Protein AF-A0A6J6WLJ6-F1 (afdb_monomer_lite)

InterPro domains:
  IPR012674 Calycin [G3DSA:2.40.128.20] (1-78)
  IPR012674 Calycin [SSF50814] (2-77)
  IPR014878 THAP4-like, heme-binding domain [PF08768] (1-77)

pLDDT: mean 97.19, std 2.79, range [76.44, 98.75]

Foldseek 3Di:
DWDWDDDPQQKIWIWDFDDDVQKTKIKTDDMDHDPRHFDWDIKIKIWGQDPQKIKIWMFTDTPPRDTGTDDIDIGHDDDD

Organism: NCBI:txid449393

Secondary structure (DSSP, 8-state):
-EEEEEETTTEEEEEEEEEETTEEEEEEEEEEE-TTSPPEEEEEEEEEEETTEEEEEEEEEETT--SEEEEEEEEPPP--

Sequence (80 aa):
MEVVISHNTGISEGWVGQFDGPKIQLVMDQGYSAPSAKIVTAGVRLYGLVAGELFFAYDMAAEGQELQAHIWSSLERQSD

Radius of gyration: 13.82 Å; chains: 1; bounding box: 32×30×35 Å

Structure (mmCIF, N/CA/C/O backbone):
data_AF-A0A6J6WLJ6-F1
#
_entry.id   AF-A0A6J6WLJ6-F1
#
loop_
_atom_site.group_PDB
_atom_site.id
_atom_site.type_symbol
_atom_site.label_atom_id
_atom_site.label_alt_id
_atom_site.label_comp_id
_atom_site.label_asym_id
_atom_site.label_entity_id
_atom_site.label_seq_id
_atom_site.pdbx_PDB_ins_code
_atom_site.Cartn_x
_atom_site.Cartn_y
_atom_site.Cartn_z
_atom_site.occupancy
_atom_site.B_iso_or_equiv
_atom_site.auth_seq_id
_atom_site.auth_comp_id
_atom_site.auth_asym_id
_atom_site.auth_atom_id
_atom_site.pdbx_PDB_model_num
ATOM 1 N N . MET A 1 1 ? -13.955 0.458 -2.882 1.00 96.50 1 MET A N 1
ATOM 2 C CA . MET A 1 1 ? -13.278 1.732 -2.563 1.00 96.50 1 MET A CA 1
ATOM 3 C C . MET A 1 1 ? -11.999 1.788 -3.361 1.00 96.50 1 MET A C 1
ATOM 5 O O . MET A 1 1 ? -11.372 0.752 -3.551 1.00 96.50 1 MET A O 1
ATOM 9 N N . GLU A 1 2 ? -11.648 2.984 -3.809 1.00 98.12 2 GLU A N 1
ATOM 10 C CA . GLU A 1 2 ? -10.491 3.245 -4.655 1.00 98.12 2 GLU A CA 1
ATOM 11 C C . GLU A 1 2 ? -9.656 4.347 -4.001 1.00 98.12 2 GLU A C 1
ATOM 13 O O . GLU A 1 2 ? -10.215 5.273 -3.407 1.00 98.12 2 GLU A O 1
ATOM 18 N N . VAL A 1 3 ? -8.331 4.226 -4.060 1.00 98.31 3 VAL A N 1
ATOM 19 C CA . VAL A 1 3 ? -7.398 5.200 -3.477 1.00 98.31 3 VAL A CA 1
ATOM 20 C C . VAL A 1 3 ? -6.278 5.467 -4.471 1.00 98.31 3 VAL A C 1
ATOM 22 O O . VAL A 1 3 ? -5.732 4.535 -5.056 1.00 98.31 3 VAL A O 1
ATOM 25 N N . VAL A 1 4 ? -5.913 6.737 -4.636 1.00 98.06 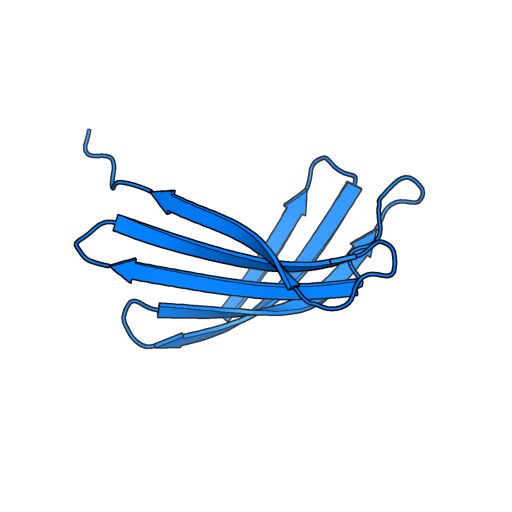4 VAL A N 1
ATOM 26 C CA . VAL A 1 4 ? -4.747 7.149 -5.423 1.00 98.06 4 VAL A CA 1
ATOM 27 C C . VAL A 1 4 ? -3.745 7.808 -4.487 1.00 98.06 4 VAL A C 1
ATOM 29 O O . VAL A 1 4 ? -4.1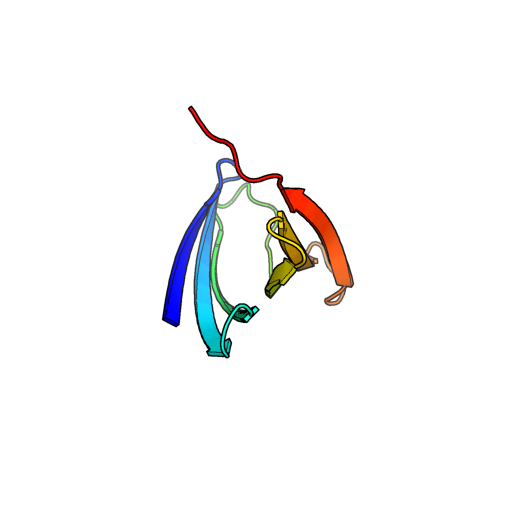01 8.714 -3.733 1.00 98.06 4 VAL A O 1
ATOM 32 N N . ILE A 1 5 ? -2.499 7.340 -4.520 1.00 97.69 5 ILE A N 1
ATOM 33 C CA . ILE A 1 5 ? -1.407 7.848 -3.685 1.00 97.69 5 ILE A CA 1
ATOM 34 C C . ILE A 1 5 ? -0.237 8.218 -4.589 1.00 97.69 5 ILE A C 1
ATOM 36 O O . ILE A 1 5 ? 0.192 7.413 -5.410 1.00 97.69 5 ILE A O 1
ATOM 40 N N . SER A 1 6 ? 0.307 9.418 -4.409 1.00 97.75 6 SER A N 1
ATOM 41 C CA . SER A 1 6 ? 1.553 9.839 -5.049 1.00 97.75 6 SER A CA 1
ATOM 42 C C . SER A 1 6 ? 2.653 9.953 -4.004 1.00 97.75 6 SER A C 1
ATOM 44 O O . SER A 1 6 ? 2.470 10.578 -2.959 1.00 97.75 6 SER A O 1
ATOM 46 N N . HIS A 1 7 ? 3.806 9.363 -4.301 1.00 97.06 7 HIS A N 1
ATOM 47 C CA . HIS A 1 7 ? 4.983 9.356 -3.442 1.00 97.06 7 HIS A CA 1
ATOM 48 C C . HIS A 1 7 ? 6.037 10.319 -3.974 1.00 97.06 7 HIS A C 1
ATOM 50 O O . HIS A 1 7 ? 6.266 10.423 -5.182 1.00 97.06 7 HIS A O 1
ATOM 56 N N . ASN A 1 8 ? 6.756 10.971 -3.063 1.00 97.25 8 ASN A N 1
ATOM 57 C CA . ASN A 1 8 ? 7.896 11.830 -3.399 1.00 97.25 8 ASN A CA 1
ATOM 58 C C . ASN A 1 8 ? 9.074 11.065 -4.042 1.00 97.25 8 ASN A C 1
ATOM 60 O O . ASN A 1 8 ? 9.997 11.688 -4.557 1.00 97.25 8 ASN A O 1
ATOM 64 N N . THR A 1 9 ? 9.038 9.731 -4.043 1.00 96.69 9 THR A N 1
ATOM 65 C CA . THR A 1 9 ? 10.007 8.838 -4.696 1.00 96.69 9 THR A CA 1
ATOM 66 C C . THR A 1 9 ? 9.772 8.666 -6.202 1.00 96.69 9 THR A C 1
ATOM 68 O O . THR A 1 9 ? 10.501 7.918 -6.851 1.00 96.69 9 THR A O 1
ATOM 71 N N . GLY A 1 10 ? 8.783 9.360 -6.779 1.00 97.50 10 GLY A N 1
ATOM 72 C CA . GLY A 1 10 ? 8.485 9.306 -8.215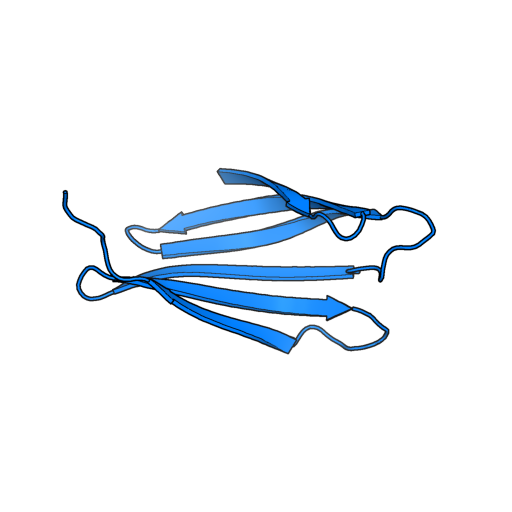 1.00 97.50 10 GLY A CA 1
ATOM 73 C C . GLY A 1 10 ? 7.559 8.156 -8.613 1.00 97.50 10 GLY A C 1
ATOM 74 O O . GLY A 1 10 ? 7.606 7.704 -9.757 1.00 97.50 10 GLY A O 1
ATOM 75 N N . ILE A 1 11 ? 6.727 7.686 -7.681 1.00 97.94 11 ILE A N 1
ATOM 76 C CA . ILE A 1 11 ? 5.738 6.623 -7.894 1.00 97.94 11 ILE A CA 1
ATOM 77 C C . ILE A 1 11 ? 4.342 7.205 -7.670 1.00 97.94 11 ILE A C 1
ATOM 79 O O . ILE A 1 11 ? 4.135 7.999 -6.754 1.00 97.94 11 ILE A O 1
ATOM 83 N N . SER A 1 12 ? 3.372 6.829 -8.498 1.00 97.88 12 SER A N 1
ATOM 84 C CA . SER A 1 12 ? 1.948 7.032 -8.206 1.00 97.88 12 SER A CA 1
ATOM 85 C C . SER A 1 12 ? 1.212 5.712 -8.329 1.00 97.88 12 SER A C 1
ATOM 87 O O . SER A 1 12 ? 1.459 4.960 -9.264 1.00 97.88 12 SER A O 1
ATOM 89 N N . GLU A 1 13 ? 0.335 5.422 -7.382 1.00 98.12 13 GLU A N 1
ATOM 90 C CA . GLU A 1 13 ? -0.251 4.101 -7.177 1.00 98.12 13 GLU A CA 1
ATOM 91 C C . GLU A 1 13 ? -1.771 4.220 -7.081 1.00 98.12 13 GLU A C 1
ATOM 93 O O . GLU A 1 13 ? -2.290 5.014 -6.292 1.00 98.12 13 GLU A O 1
ATOM 98 N N . GLY A 1 14 ? -2.469 3.419 -7.877 1.00 98.44 14 GLY A N 1
ATOM 99 C CA . GLY A 1 14 ? -3.895 3.154 -7.778 1.00 98.44 14 GLY A CA 1
ATOM 100 C C . GLY A 1 14 ? -4.144 1.879 -6.978 1.00 98.44 14 GLY A C 1
ATOM 101 O O . GLY A 1 14 ? -3.502 0.849 -7.194 1.00 98.44 14 GLY A O 1
ATOM 102 N N . TRP A 1 15 ? -5.090 1.961 -6.052 1.00 98.62 15 TRP A N 1
ATOM 103 C CA . TRP A 1 15 ? -5.451 0.899 -5.123 1.00 98.62 15 TRP A CA 1
ATOM 104 C C . TRP A 1 15 ? -6.944 0.626 -5.201 1.00 98.62 15 TRP A C 1
ATOM 106 O O . TRP A 1 15 ? -7.741 1.566 -5.215 1.00 98.62 15 TRP A O 1
ATOM 116 N N . VAL A 1 16 ? -7.324 -0.648 -5.157 1.00 98.69 16 VAL A N 1
ATOM 117 C CA . VAL A 1 16 ? -8.725 -1.081 -5.149 1.00 98.69 16 VAL A CA 1
ATOM 118 C C . VAL A 1 16 ? -8.951 -2.048 -3.997 1.00 98.69 16 VAL A C 1
ATOM 120 O O . VAL A 1 16 ? -8.106 -2.881 -3.669 1.00 98.69 16 VAL A O 1
ATOM 123 N N . GLY A 1 17 ? -10.115 -1.949 -3.364 1.00 98.12 1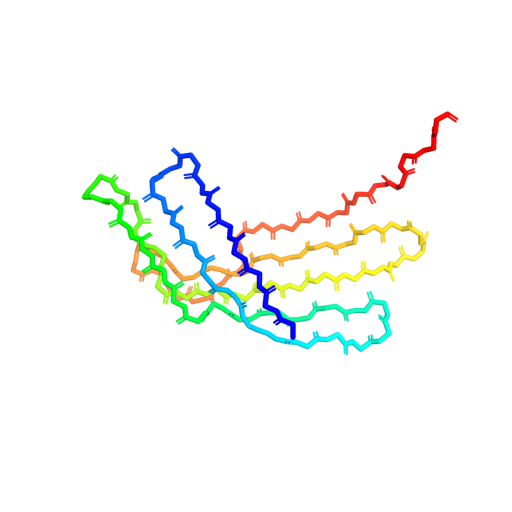7 GLY A N 1
ATOM 124 C CA . GLY A 1 17 ? -10.530 -2.940 -2.385 1.00 98.12 17 GLY A CA 1
ATOM 125 C C . GLY A 1 17 ? -11.841 -2.613 -1.694 1.00 98.12 17 GLY A C 1
ATOM 126 O O . GLY A 1 17 ? -12.707 -1.918 -2.236 1.00 98.12 17 GLY A O 1
ATOM 127 N N . GLN A 1 18 ? -12.002 -3.131 -0.484 1.00 98.06 18 GLN A N 1
ATOM 128 C CA . GLN A 1 18 ? -13.266 -3.122 0.248 1.00 98.06 18 GLN A CA 1
ATOM 129 C C . GLN A 1 18 ? -13.075 -2.705 1.703 1.00 98.06 18 GLN A C 1
ATOM 131 O O . GLN A 1 18 ? -11.987 -2.829 2.270 1.00 98.06 18 GLN A O 1
ATOM 136 N N . PHE A 1 19 ? -14.160 -2.223 2.303 1.00 96.38 19 PHE A N 1
ATOM 137 C CA . PHE A 1 19 ? -14.252 -2.011 3.739 1.00 96.38 19 PHE A CA 1
ATOM 138 C C . PHE A 1 19 ? -15.256 -2.999 4.334 1.00 96.38 19 PHE A C 1
ATOM 140 O O . PHE A 1 19 ? -16.213 -3.403 3.676 1.00 96.38 19 PHE A O 1
ATOM 147 N N . ASP A 1 20 ? -15.016 -3.381 5.578 1.00 96.56 20 ASP A N 1
ATOM 148 C CA . ASP A 1 20 ? -15.837 -4.291 6.367 1.00 96.56 20 ASP A CA 1
ATOM 149 C C . ASP A 1 20 ? -15.797 -3.795 7.817 1.00 96.56 20 ASP A C 1
ATOM 151 O O . ASP A 1 20 ? -14.819 -3.996 8.544 1.00 96.56 20 ASP A O 1
ATOM 155 N N . GLY A 1 21 ? -16.819 -3.020 8.189 1.00 96.00 21 GLY A N 1
ATOM 156 C CA . GLY A 1 21 ? -16.859 -2.295 9.456 1.00 96.00 21 GLY A CA 1
ATOM 157 C C . GLY A 1 21 ? -15.625 -1.392 9.643 1.00 96.00 21 GLY A C 1
ATOM 158 O O . GLY A 1 21 ? -15.382 -0.526 8.802 1.00 96.00 21 GLY A O 1
ATOM 159 N N . PRO A 1 22 ? -14.840 -1.562 10.726 1.00 96.56 22 PRO A N 1
ATOM 160 C CA . PRO A 1 22 ? -13.656 -0.748 11.010 1.00 96.56 22 PRO A CA 1
ATOM 161 C C . PRO A 1 22 ? -12.392 -1.180 10.242 1.00 96.56 22 PRO A C 1
ATOM 163 O O . PRO A 1 22 ? -11.314 -0.664 10.532 1.00 96.56 22 PRO A O 1
ATOM 166 N N . LYS A 1 23 ? -12.487 -2.141 9.314 1.00 98.06 23 LYS A N 1
ATOM 167 C CA . LYS A 1 23 ? -11.359 -2.706 8.559 1.00 98.06 23 LYS A CA 1
ATOM 168 C C . LYS A 1 23 ? -11.441 -2.309 7.086 1.00 98.06 23 LYS A C 1
ATOM 170 O O . LYS A 1 23 ? -12.501 -2.407 6.474 1.00 98.06 23 LYS A O 1
ATOM 175 N N . ILE A 1 24 ? -10.311 -1.940 6.496 1.00 98.62 24 ILE A N 1
ATOM 176 C CA . ILE A 1 24 ? -10.145 -1.682 5.061 1.00 98.62 24 ILE A CA 1
ATOM 177 C C . ILE A 1 24 ? -9.025 -2.576 4.536 1.00 98.62 24 ILE A C 1
ATOM 179 O O . ILE A 1 24 ? -7.941 -2.622 5.115 1.00 98.62 24 ILE A O 1
ATOM 183 N N . GLN A 1 25 ? -9.274 -3.251 3.417 1.00 98.69 25 GLN A N 1
ATOM 184 C CA . GLN A 1 25 ? -8.274 -4.040 2.697 1.00 98.69 25 GLN A CA 1
ATOM 185 C C . GLN A 1 25 ? -8.165 -3.527 1.269 1.00 98.69 25 GLN A C 1
ATOM 187 O O . GLN A 1 25 ? -9.184 -3.396 0.589 1.00 98.69 25 GLN A O 1
ATOM 192 N N . LEU A 1 26 ? -6.941 -3.249 0.827 1.00 98.75 26 LEU A N 1
ATOM 193 C CA . LEU A 1 26 ? -6.630 -2.757 -0.511 1.00 98.75 26 LEU A CA 1
ATOM 194 C C . LEU A 1 26 ? -5.530 -3.608 -1.139 1.00 98.75 26 LEU A C 1
ATOM 196 O O . LEU A 1 26 ? -4.581 -4.006 -0.461 1.00 98.75 26 LEU A O 1
ATOM 200 N N . VAL A 1 27 ? -5.632 -3.812 -2.445 1.00 98.69 27 VAL A N 1
ATOM 201 C CA . VAL A 1 27 ? -4.578 -4.380 -3.288 1.00 98.69 27 VAL A CA 1
ATOM 202 C C . VAL A 1 27 ? -4.199 -3.333 -4.330 1.00 98.69 27 VAL A C 1
ATOM 204 O O . VAL A 1 27 ? -5.048 -2.557 -4.780 1.00 98.69 27 VAL A O 1
ATOM 207 N N . MET A 1 28 ? -2.915 -3.264 -4.663 1.00 98.44 28 MET A N 1
ATOM 208 C CA . MET A 1 28 ? -2.425 -2.404 -5.734 1.00 98.44 28 MET A CA 1
ATOM 209 C C . MET A 1 28 ? -3.008 -2.883 -7.064 1.00 98.44 28 MET A C 1
ATOM 211 O O . MET A 1 28 ? -2.862 -4.052 -7.412 1.00 98.44 28 MET A O 1
ATOM 215 N N . ASP A 1 29 ? -3.660 -1.983 -7.789 1.00 98.06 29 ASP A N 1
ATOM 216 C CA . ASP A 1 29 ? -4.224 -2.267 -9.110 1.00 98.06 29 ASP A CA 1
ATOM 217 C C . ASP A 1 29 ? -3.223 -1.886 -10.205 1.00 98.06 29 ASP A C 1
ATOM 219 O O . ASP A 1 29 ? -2.811 -2.712 -11.017 1.00 98.06 29 ASP A O 1
ATOM 223 N N . GLN A 1 30 ? -2.738 -0.641 -10.167 1.00 96.06 30 GLN A N 1
ATOM 224 C CA . GLN A 1 30 ? -1.761 -0.145 -11.130 1.00 96.06 30 GLN A CA 1
ATOM 225 C C . GLN A 1 30 ? -0.839 0.899 -10.499 1.00 96.06 30 GLN A C 1
ATOM 227 O O . GLN A 1 30 ? -1.258 1.696 -9.665 1.00 96.06 30 GLN A O 1
ATOM 232 N N . GLY A 1 31 ? 0.420 0.936 -10.936 1.00 94.38 31 GLY A N 1
ATOM 233 C CA . GLY A 1 31 ? 1.376 1.977 -10.578 1.00 94.38 31 GLY A CA 1
ATOM 234 C C . GLY A 1 31 ? 2.012 2.621 -11.806 1.00 94.38 31 GLY A C 1
ATOM 235 O O . GLY A 1 31 ? 2.265 1.959 -12.811 1.00 94.38 31 GLY A O 1
ATOM 236 N N . TYR A 1 32 ? 2.303 3.913 -11.706 1.00 96.56 32 TYR A N 1
ATOM 237 C CA . TYR A 1 32 ? 3.257 4.614 -12.556 1.00 96.56 32 TYR A CA 1
ATOM 238 C C . TYR A 1 32 ? 4.581 4.762 -11.801 1.00 96.56 32 TYR A C 1
ATOM 240 O O . TYR A 1 32 ? 4.589 5.113 -10.620 1.00 96.56 32 TYR A O 1
ATOM 248 N N . SER A 1 33 ? 5.703 4.545 -12.487 1.00 97.50 33 SER A N 1
ATOM 249 C CA . SER A 1 33 ? 7.049 4.771 -11.954 1.00 97.50 33 SER A CA 1
ATOM 250 C C . SER A 1 33 ? 7.844 5.660 -12.902 1.00 97.50 33 SER A C 1
ATOM 252 O O . SER A 1 33 ? 7.966 5.367 -14.091 1.00 97.50 33 SER A O 1
ATOM 254 N N . ALA A 1 34 ? 8.397 6.750 -12.373 1.00 97.81 34 ALA A N 1
ATOM 255 C CA . ALA A 1 34 ? 9.354 7.572 -13.099 1.00 97.81 34 ALA A CA 1
ATOM 256 C C . ALA A 1 34 ? 10.650 6.781 -13.390 1.00 97.81 34 ALA A C 1
ATOM 258 O O . ALA A 1 34 ? 10.962 5.840 -12.660 1.00 97.81 34 ALA A O 1
ATOM 259 N N . PRO A 1 35 ? 11.466 7.185 -14.385 1.00 97.19 35 PRO A N 1
ATOM 260 C CA . PRO A 1 35 ? 12.676 6.444 -14.765 1.00 97.19 35 PRO A CA 1
ATOM 261 C C . PRO A 1 35 ? 13.700 6.221 -13.641 1.00 97.19 35 PRO A C 1
ATOM 263 O O . PRO A 1 35 ? 14.484 5.282 -13.707 1.00 97.19 35 PRO A O 1
ATOM 266 N N . SER A 1 36 ? 13.718 7.085 -12.623 1.00 96.62 36 SER A N 1
ATOM 267 C CA . SER A 1 36 ? 14.628 6.990 -11.475 1.00 96.62 36 SER A CA 1
ATOM 268 C C . SER A 1 36 ? 14.040 6.249 -10.268 1.00 96.62 36 SER A C 1
ATOM 270 O O . SER A 1 36 ? 14.713 6.144 -9.244 1.00 96.62 36 SER A O 1
ATOM 272 N N . ALA A 1 37 ? 12.778 5.820 -10.331 1.00 97.44 37 ALA A N 1
ATOM 273 C CA . ALA A 1 37 ? 12.085 5.220 -9.198 1.00 97.44 37 ALA A CA 1
ATOM 274 C C . ALA A 1 37 ? 12.443 3.735 -9.034 1.00 97.44 37 ALA A C 1
ATOM 276 O O . ALA A 1 37 ? 12.689 3.022 -10.006 1.00 97.44 37 ALA A O 1
ATOM 277 N N . LYS A 1 38 ? 12.409 3.261 -7.785 1.00 95.81 38 LYS A N 1
ATOM 278 C CA . LYS A 1 38 ? 12.428 1.828 -7.472 1.00 95.81 38 LYS A CA 1
ATOM 279 C C . LYS A 1 38 ? 11.037 1.263 -7.708 1.00 95.81 38 LYS A C 1
ATOM 281 O O . LYS A 1 38 ? 10.089 1.704 -7.063 1.00 95.81 38 LYS A O 1
ATOM 286 N N . ILE A 1 39 ? 10.906 0.343 -8.654 1.00 94.88 39 ILE A N 1
ATOM 287 C CA . ILE A 1 39 ? 9.593 -0.104 -9.124 1.00 94.88 39 ILE A CA 1
ATOM 288 C C . ILE A 1 39 ? 8.942 -0.997 -8.065 1.00 94.88 39 ILE A C 1
ATOM 290 O O . ILE A 1 39 ? 9.496 -2.026 -7.673 1.00 94.88 39 ILE A O 1
ATOM 294 N N . VAL A 1 40 ? 7.738 -0.606 -7.649 1.00 97.12 40 VAL A N 1
ATOM 295 C CA . VAL A 1 40 ? 6.823 -1.440 -6.865 1.00 97.12 40 VAL A CA 1
ATOM 296 C C . VAL A 1 40 ? 5.958 -2.225 -7.841 1.00 97.12 40 VAL A C 1
ATOM 298 O O . VAL A 1 40 ? 5.330 -1.641 -8.724 1.00 97.12 40 VAL A O 1
ATOM 301 N N . THR A 1 41 ? 5.950 -3.548 -7.711 1.00 96.62 41 THR A N 1
ATOM 302 C CA . THR A 1 41 ? 5.259 -4.452 -8.644 1.00 96.62 41 THR A CA 1
ATOM 303 C C . THR A 1 41 ? 3.959 -5.010 -8.083 1.00 96.62 41 THR A C 1
ATOM 305 O O . THR A 1 41 ? 3.081 -5.382 -8.856 1.00 96.62 41 THR A O 1
ATOM 308 N N . ALA A 1 42 ? 3.821 -5.064 -6.759 1.00 98.12 42 ALA A N 1
ATOM 309 C CA . ALA A 1 42 ? 2.583 -5.420 -6.083 1.00 98.12 42 ALA A CA 1
ATOM 310 C C . ALA A 1 42 ? 2.564 -4.843 -4.669 1.00 98.12 42 ALA A C 1
ATOM 312 O O . ALA A 1 42 ? 3.610 -4.621 -4.052 1.00 98.12 42 ALA A O 1
ATOM 313 N N . GLY A 1 43 ? 1.365 -4.665 -4.127 1.00 98.25 43 GLY A N 1
ATOM 314 C CA . GLY A 1 43 ? 1.200 -4.213 -2.760 1.00 98.25 43 GLY A CA 1
ATOM 315 C C . GLY A 1 43 ? -0.139 -4.612 -2.169 1.00 98.25 43 GLY A C 1
ATOM 316 O O . GLY A 1 43 ? -1.144 -4.690 -2.878 1.00 98.25 43 GLY A O 1
ATOM 317 N N . VAL A 1 44 ? -0.155 -4.821 -0.856 1.00 98.62 44 VAL A N 1
ATOM 318 C CA . VAL A 1 44 ? -1.369 -5.057 -0.068 1.00 98.62 44 VAL A CA 1
ATOM 319 C C . VAL A 1 44 ? -1.347 -4.136 1.137 1.00 98.62 44 VAL A C 1
ATOM 321 O O . VAL A 1 44 ? -0.368 -4.098 1.879 1.00 98.62 44 VAL A O 1
ATOM 324 N N . ARG A 1 45 ? -2.431 -3.390 1.346 1.00 98.62 45 ARG A N 1
ATOM 325 C CA . ARG A 1 45 ? -2.596 -2.524 2.515 1.00 98.62 45 ARG A CA 1
ATOM 326 C C . ARG A 1 45 ? -3.773 -2.997 3.350 1.00 98.62 45 ARG A C 1
ATOM 328 O O . ARG A 1 45 ? -4.866 -3.226 2.831 1.00 98.62 45 ARG A O 1
ATOM 335 N N . LEU A 1 46 ? -3.549 -3.097 4.652 1.00 98.56 46 LEU A N 1
ATOM 336 C CA . LEU A 1 46 ? -4.574 -3.370 5.650 1.00 98.56 46 LEU A CA 1
ATOM 337 C C . LEU A 1 46 ? -4.636 -2.181 6.598 1.00 98.56 46 LEU A C 1
ATOM 339 O O . LEU A 1 46 ? -3.612 -1.771 7.135 1.00 98.56 46 LEU A O 1
ATOM 343 N N . TYR A 1 47 ? -5.836 -1.664 6.825 1.00 98.56 47 TYR A N 1
ATOM 344 C CA . TYR A 1 47 ? -6.110 -0.670 7.854 1.00 98.56 47 TYR A CA 1
ATOM 345 C C . TYR A 1 47 ? -7.202 -1.203 8.775 1.00 98.56 47 TYR A C 1
ATOM 347 O O . TYR A 1 47 ? -8.154 -1.831 8.309 1.00 98.56 47 TYR A O 1
ATOM 355 N N . GLY A 1 48 ? -7.083 -0.952 10.072 1.00 98.38 48 GLY A N 1
ATOM 356 C CA . GLY A 1 48 ? -8.059 -1.393 11.061 1.00 98.38 48 GLY A CA 1
ATOM 357 C C . GLY A 1 48 ? -8.153 -0.426 12.229 1.00 98.38 48 GLY A C 1
ATOM 358 O O . GLY A 1 48 ? -7.133 -0.036 12.789 1.00 98.38 48 GLY A O 1
ATOM 359 N N . LEU A 1 49 ? -9.372 -0.061 12.623 1.00 98.00 49 LEU A N 1
ATOM 360 C CA . LEU A 1 49 ? -9.602 0.605 13.903 1.00 98.00 49 LEU A CA 1
ATOM 361 C C . LEU A 1 49 ? -9.6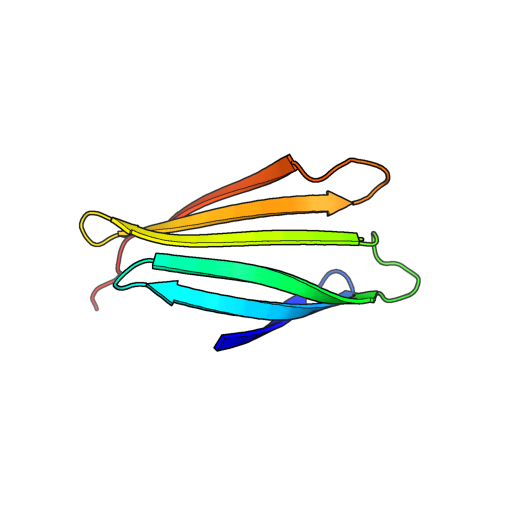29 -0.440 15.025 1.00 98.00 49 LEU A C 1
ATOM 363 O O . LEU A 1 49 ? -10.541 -1.267 15.081 1.00 98.00 49 LEU A O 1
ATOM 367 N N . VAL A 1 50 ? -8.653 -0.387 15.930 1.00 97.00 50 VAL A N 1
ATOM 368 C CA . VAL A 1 50 ? -8.529 -1.302 17.076 1.00 97.00 50 VAL A CA 1
ATOM 369 C C . VAL A 1 50 ? -8.338 -0.468 18.334 1.00 97.00 50 VAL A C 1
ATOM 371 O O . VAL A 1 50 ? -7.450 0.370 18.388 1.00 97.00 50 VAL A O 1
ATOM 374 N N . ALA A 1 51 ? -9.205 -0.660 19.332 1.00 94.69 51 ALA A N 1
ATOM 375 C CA . ALA A 1 51 ? -9.158 0.073 20.604 1.00 94.69 51 ALA A CA 1
ATOM 376 C C . ALA A 1 51 ? -9.084 1.617 20.473 1.00 94.69 51 ALA A C 1
ATOM 378 O O . ALA A 1 51 ? -8.585 2.294 21.363 1.00 94.69 51 ALA A O 1
ATOM 379 N N . GLY A 1 52 ? -9.616 2.185 19.382 1.00 94.94 52 GLY A N 1
ATOM 380 C CA . GLY A 1 52 ? -9.602 3.631 19.121 1.00 94.94 52 GLY A CA 1
ATOM 381 C C . GLY A 1 52 ? -8.383 4.138 18.342 1.00 94.94 52 GLY A C 1
ATOM 382 O O . GLY A 1 52 ? -8.396 5.290 17.906 1.00 94.94 52 GLY A O 1
ATOM 383 N N . GLU A 1 53 ? -7.393 3.281 18.096 1.00 97.94 53 GLU A N 1
ATOM 384 C CA . GLU A 1 53 ? -6.208 3.569 17.289 1.00 97.94 53 GLU A CA 1
ATOM 385 C C . GLU A 1 53 ? -6.370 3.052 15.856 1.00 97.94 53 GLU A C 1
ATOM 387 O O . GLU A 1 53 ? -7.056 2.055 15.601 1.00 97.94 53 GLU A O 1
ATOM 392 N N . LEU A 1 54 ? -5.715 3.720 14.908 1.00 98.31 54 LEU A N 1
ATOM 393 C CA . LEU A 1 54 ? -5.625 3.258 13.527 1.00 98.31 54 LEU A CA 1
ATOM 394 C C . LEU A 1 54 ? -4.385 2.382 13.364 1.00 98.31 54 LEU A C 1
ATOM 396 O O . LEU A 1 54 ? -3.271 2.888 13.279 1.00 98.31 54 LEU A O 1
ATOM 400 N N . PHE A 1 55 ? -4.586 1.076 13.260 1.00 98.56 55 PHE A N 1
ATOM 401 C CA . PHE A 1 55 ? -3.551 0.134 12.855 1.00 98.56 55 PHE A CA 1
ATOM 402 C C . PHE A 1 55 ? -3.453 0.098 11.337 1.00 98.56 55 PHE A C 1
ATOM 404 O O . PHE A 1 55 ? -4.473 0.096 10.642 1.00 98.56 55 PHE A O 1
ATOM 411 N N . PHE A 1 56 ? -2.231 0.024 10.819 1.00 98.44 56 PHE A N 1
ATOM 412 C CA . PHE A 1 56 ? -1.993 -0.207 9.404 1.00 98.44 56 PHE A CA 1
ATOM 413 C C . PHE A 1 56 ? -0.802 -1.129 9.162 1.00 98.44 56 PHE A C 1
ATOM 415 O O . PHE A 1 56 ? 0.174 -1.128 9.911 1.00 98.44 56 PHE A O 1
ATOM 422 N N . ALA A 1 57 ? -0.879 -1.879 8.070 1.00 98.62 57 ALA A N 1
ATOM 423 C CA . ALA A 1 57 ? 0.214 -2.660 7.517 1.00 98.62 57 ALA A CA 1
ATOM 424 C C . ALA A 1 57 ? 0.252 -2.482 5.997 1.00 98.62 57 ALA A C 1
ATOM 426 O O . ALA A 1 57 ? -0.788 -2.338 5.346 1.00 98.62 57 ALA A O 1
ATOM 427 N N . TYR A 1 58 ? 1.458 -2.480 5.448 1.00 98.50 58 TYR A N 1
ATOM 428 C CA . TYR A 1 58 ? 1.728 -2.460 4.024 1.00 98.50 58 TYR A CA 1
ATOM 429 C C . TYR A 1 58 ? 2.756 -3.544 3.702 1.00 98.50 58 TYR A C 1
ATOM 431 O O . TYR A 1 58 ? 3.910 -3.464 4.135 1.00 98.50 58 TYR A O 1
ATOM 439 N N . ASP A 1 59 ? 2.320 -4.523 2.918 1.00 98.69 59 ASP A N 1
ATOM 440 C CA . ASP A 1 59 ? 3.176 -5.531 2.307 1.00 98.69 59 ASP A CA 1
ATOM 441 C C . ASP A 1 59 ? 3.489 -5.102 0.874 1.00 98.69 59 ASP A C 1
ATOM 443 O O . ASP A 1 59 ? 2.598 -4.646 0.151 1.00 98.69 59 ASP A O 1
ATOM 447 N N . MET A 1 60 ? 4.744 -5.249 0.455 1.00 98.38 60 MET A N 1
ATOM 448 C CA . MET A 1 60 ? 5.249 -4.725 -0.812 1.00 98.38 60 MET A CA 1
ATOM 449 C C . MET A 1 60 ? 6.111 -5.763 -1.530 1.00 98.38 60 MET A C 1
ATOM 451 O O . MET A 1 60 ? 6.983 -6.379 -0.922 1.00 98.38 60 MET A O 1
ATOM 455 N N . ALA A 1 61 ? 5.885 -5.920 -2.834 1.00 98.38 61 ALA A N 1
ATOM 456 C CA . ALA A 1 61 ? 6.819 -6.563 -3.750 1.00 98.38 61 ALA A CA 1
ATOM 457 C C . ALA A 1 61 ? 7.549 -5.469 -4.538 1.00 98.38 61 ALA A C 1
ATOM 459 O O . ALA A 1 61 ? 6.920 -4.632 -5.192 1.00 98.38 61 ALA A O 1
ATOM 460 N N . ALA A 1 62 ? 8.874 -5.443 -4.445 1.00 96.94 62 ALA A N 1
ATOM 461 C CA . ALA A 1 62 ? 9.723 -4.461 -5.112 1.00 96.94 62 ALA A CA 1
ATOM 462 C C . ALA A 1 62 ? 11.160 -4.985 -5.192 1.00 96.94 62 ALA A C 1
ATOM 464 O O . ALA A 1 62 ? 11.548 -5.858 -4.416 1.00 96.94 62 ALA A O 1
ATOM 465 N N . GLU A 1 63 ? 11.966 -4.441 -6.107 1.00 95.38 63 GLU A N 1
ATOM 466 C CA . GLU A 1 63 ? 13.410 -4.738 -6.196 1.00 95.38 63 GLU A CA 1
ATOM 467 C C . GLU A 1 63 ? 13.723 -6.254 -6.284 1.00 95.38 63 GLU A C 1
ATOM 469 O O . GLU A 1 63 ? 14.680 -6.752 -5.689 1.00 95.38 63 GLU A O 1
ATOM 474 N N . GLY A 1 64 ? 12.884 -7.010 -7.003 1.00 95.69 64 GLY A N 1
ATOM 475 C CA . GLY A 1 64 ? 13.028 -8.462 -7.185 1.00 9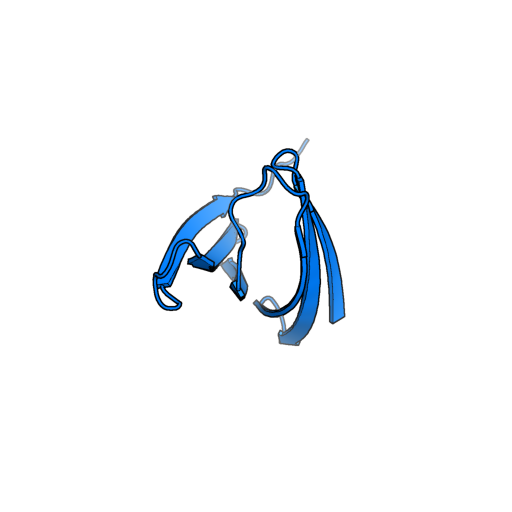5.69 64 GLY A CA 1
ATOM 476 C C . GLY A 1 64 ? 12.589 -9.319 -5.993 1.00 95.69 64 GLY A C 1
ATOM 477 O O . GLY A 1 64 ? 12.712 -10.539 -6.054 1.00 95.69 64 GLY A O 1
ATOM 478 N N . GLN A 1 65 ? 12.075 -8.707 -4.926 1.00 97.88 65 GLN A N 1
ATOM 479 C CA . GLN A 1 65 ? 11.522 -9.407 -3.772 1.00 97.88 65 GLN A CA 1
ATOM 480 C C . GLN A 1 65 ? 10.037 -9.721 -3.975 1.00 97.88 65 GLN A C 1
ATOM 482 O O . GLN A 1 65 ? 9.279 -8.884 -4.472 1.00 97.88 65 GLN A O 1
ATOM 487 N N . GLU A 1 66 ? 9.619 -10.917 -3.553 1.00 98.00 66 GLU A N 1
ATOM 488 C CA . GLU A 1 66 ? 8.202 -11.280 -3.481 1.00 98.00 66 GLU A CA 1
ATOM 489 C C . GLU A 1 66 ? 7.468 -10.454 -2.416 1.00 98.00 66 GLU A C 1
ATOM 491 O O . GLU A 1 66 ? 8.088 -9.854 -1.530 1.00 98.00 66 GLU A O 1
ATOM 496 N N . LEU A 1 67 ? 6.135 -10.439 -2.518 1.00 98.31 67 LEU A N 1
ATOM 497 C CA . LEU A 1 67 ? 5.249 -9.704 -1.623 1.00 98.31 67 LEU A CA 1
ATOM 498 C C . LEU A 1 67 ? 5.486 -10.122 -0.167 1.00 98.31 67 LEU A C 1
ATOM 500 O O . LEU A 1 67 ? 5.227 -11.263 0.214 1.00 98.31 67 LEU A O 1
ATOM 504 N N . GLN A 1 68 ? 5.963 -9.179 0.641 1.00 98.56 68 GLN A N 1
ATOM 505 C CA . GLN A 1 68 ? 6.283 -9.402 2.048 1.00 98.56 68 GLN A CA 1
ATOM 506 C C . GLN A 1 68 ? 6.089 -8.129 2.870 1.00 98.56 68 GLN A C 1
ATOM 508 O O . GLN A 1 68 ? 5.975 -7.034 2.315 1.00 98.56 68 GLN A O 1
ATOM 513 N N . ALA A 1 69 ? 6.098 -8.272 4.195 1.00 98.19 69 ALA A N 1
ATOM 514 C CA . ALA A 1 69 ? 5.951 -7.156 5.121 1.00 98.19 69 ALA A CA 1
ATOM 515 C C . ALA A 1 69 ? 6.986 -6.053 4.860 1.00 98.19 69 ALA A C 1
ATOM 517 O O . ALA A 1 69 ? 8.192 -6.296 4.919 1.00 98.19 69 ALA A O 1
ATOM 518 N N . HIS A 1 70 ? 6.506 -4.832 4.602 1.00 98.00 70 HIS A N 1
ATOM 519 C CA . HIS A 1 70 ? 7.361 -3.666 4.391 1.00 98.00 70 HIS A CA 1
ATOM 520 C C . HIS A 1 70 ? 7.304 -2.696 5.571 1.00 98.00 70 HIS A C 1
ATOM 522 O O . HIS A 1 70 ? 8.338 -2.399 6.166 1.00 98.00 70 HIS A O 1
ATOM 528 N N . ILE A 1 71 ? 6.108 -2.221 5.932 1.00 98.00 71 ILE A N 1
ATOM 529 C CA . ILE A 1 71 ? 5.904 -1.330 7.083 1.00 98.00 71 ILE A CA 1
ATOM 530 C C . ILE A 1 71 ? 4.591 -1.641 7.794 1.00 98.00 71 ILE A C 1
ATOM 532 O O . ILE A 1 71 ? 3.610 -2.046 7.174 1.00 98.00 71 ILE A O 1
ATOM 536 N N . TRP A 1 72 ? 4.552 -1.385 9.096 1.00 98.38 72 TRP A N 1
ATOM 537 C CA . TRP A 1 72 ? 3.335 -1.421 9.899 1.00 98.38 72 TRP A CA 1
ATOM 538 C C . TRP A 1 72 ? 3.487 -0.490 11.104 1.00 98.38 72 TRP A C 1
ATOM 540 O O . TRP A 1 72 ? 4.605 -0.218 11.540 1.00 98.38 72 TRP A O 1
ATOM 550 N N . SER A 1 73 ? 2.373 0.024 11.619 1.00 98.44 73 SER A N 1
ATOM 551 C CA . SER A 1 73 ? 2.319 0.803 12.863 1.00 98.44 73 SER A CA 1
ATOM 552 C C . SER A 1 73 ? 0.871 0.923 13.346 1.00 98.44 73 SER A C 1
ATOM 554 O O . SER A 1 73 ? -0.068 0.559 12.633 1.00 98.44 73 SER A O 1
ATOM 556 N N . SER A 1 74 ? 0.682 1.483 14.538 1.00 98.12 74 SER A N 1
ATOM 557 C CA . SER A 1 74 ? -0.563 2.135 14.943 1.00 98.12 74 SER A CA 1
ATOM 558 C C . SER A 1 74 ? -0.400 3.658 14.957 1.00 98.12 74 SER A C 1
ATOM 560 O O . SER A 1 74 ? 0.722 4.174 14.959 1.00 98.12 74 SER A O 1
ATOM 562 N N . LEU A 1 75 ? -1.524 4.371 14.912 1.00 98.25 75 LEU A N 1
ATOM 563 C CA . LEU A 1 75 ? -1.625 5.817 15.075 1.00 98.25 75 LEU A CA 1
ATOM 564 C C . LEU A 1 75 ? -2.717 6.121 16.104 1.00 98.25 75 LEU A C 1
ATOM 566 O O . LEU A 1 75 ? -3.878 5.737 15.920 1.00 98.25 75 LEU A O 1
ATOM 570 N N . GLU A 1 76 ? -2.349 6.845 17.157 1.00 97.81 76 GLU A N 1
ATOM 571 C CA . GLU A 1 76 ? -3.296 7.352 18.145 1.00 97.81 76 GLU A CA 1
ATOM 572 C C . GLU A 1 76 ? -4.167 8.457 17.541 1.00 97.81 76 GLU A C 1
ATOM 574 O O . GLU A 1 76 ? -3.688 9.350 16.829 1.00 97.81 76 GLU A O 1
ATOM 579 N N . ARG A 1 77 ? -5.463 8.430 17.863 1.00 96.00 77 ARG A N 1
ATOM 580 C CA . ARG A 1 77 ? -6.374 9.515 17.502 1.00 96.00 77 ARG A CA 1
ATOM 581 C C . ARG A 1 77 ? -5.951 10.785 18.235 1.00 96.00 77 ARG A C 1
ATOM 583 O O . ARG A 1 77 ? -6.023 10.844 19.456 1.00 96.00 77 ARG A O 1
ATOM 590 N N . GLN A 1 78 ? -5.595 11.812 17.475 1.00 96.06 78 GLN A N 1
ATOM 591 C CA . GLN A 1 78 ? -5.385 13.141 18.032 1.00 96.06 78 GLN A CA 1
ATOM 592 C C . GLN A 1 78 ? -6.745 13.794 18.314 1.00 96.06 78 GLN A C 1
ATOM 594 O O . GLN A 1 78 ? -7.656 13.733 17.483 1.00 96.06 78 GLN A O 1
ATOM 599 N N . SER A 1 79 ? -6.884 14.377 19.498 1.00 87.75 79 SER A N 1
ATOM 600 C CA . SER A 1 79 ? -7.970 15.283 19.869 1.00 87.75 79 SER A CA 1
ATOM 601 C C . SER A 1 79 ? -7.362 16.657 20.114 1.00 87.75 79 SER A C 1
ATOM 603 O O . SER A 1 79 ? -6.337 16.728 20.793 1.00 87.75 79 SER A O 1
ATOM 605 N N . ASP A 1 80 ? -7.975 17.697 19.551 1.00 76.44 80 ASP A N 1
ATOM 606 C CA . ASP A 1 80 ? -7.574 19.093 19.770 1.00 76.44 80 ASP A CA 1
ATOM 607 C C . ASP A 1 80 ? -7.684 19.515 21.248 1.00 76.44 80 ASP A C 1
ATOM 609 O O . ASP A 1 80 ? -8.600 19.013 21.948 1.00 76.44 80 ASP A O 1
#